Protein AF-A0A0P9CY32-F1 (afdb_monomer_lite)

Foldseek 3Di:
DDDPLCVVVVLKDWDADVVVRDIFIFDPDSHNVVRVVVRVVVVVVVVVVVPDDDDDDDDDDDDPVVVVVVVVVVVVVVVVVVVPDPDDDD

Structure (mmCIF, N/CA/C/O backbone):
data_AF-A0A0P9CY32-F1
#
_entry.id   AF-A0A0P9CY32-F1
#
loop_
_atom_site.group_PDB
_atom_site.id
_atom_site.type_symbol
_atom_site.label_atom_id
_atom_site.label_alt_id
_atom_site.label_comp_id
_atom_site.label_asym_id
_atom_site.label_entity_id
_atom_site.label_seq_id
_atom_site.pdbx_PDB_ins_code
_atom_site.Cartn_x
_atom_site.Cartn_y
_atom_site.Cartn_z
_atom_site.occupancy
_atom_site.B_iso_or_equiv
_atom_site.auth_seq_id
_atom_site.auth_comp_id
_atom_site.auth_asym_id
_atom_site.auth_atom_id
_atom_site.pdbx_PDB_model_num
ATOM 1 N N . PRO A 1 1 ? 3.433 16.759 -34.266 1.00 56.91 1 PRO A N 1
ATOM 2 C CA . PRO A 1 1 ? 3.637 15.775 -33.174 1.00 56.91 1 PRO A CA 1
ATOM 3 C C . PRO A 1 1 ? 3.611 14.326 -33.706 1.00 56.91 1 PRO A C 1
ATOM 5 O O . PRO A 1 1 ? 2.542 13.782 -33.941 1.00 56.91 1 PRO A O 1
ATOM 8 N N . GLY A 1 2 ? 4.791 13.725 -33.924 1.00 56.69 2 GLY A N 1
ATOM 9 C CA . GLY A 1 2 ? 4.946 12.329 -34.375 1.00 56.69 2 GLY A CA 1
ATOM 10 C C . GLY A 1 2 ? 5.731 12.208 -35.684 1.00 56.69 2 GLY A C 1
ATOM 11 O O . GLY A 1 2 ? 5.159 12.321 -36.759 1.00 56.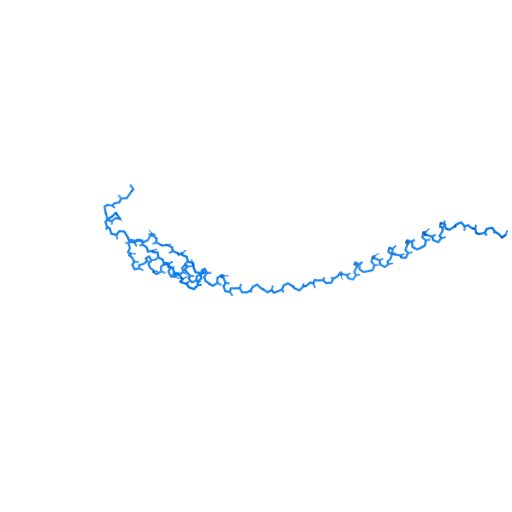69 2 GLY A O 1
ATOM 12 N N . GLY A 1 3 ? 7.052 12.025 -35.595 1.00 75.94 3 GLY A N 1
ATOM 13 C CA . GLY A 1 3 ? 7.923 11.849 -36.763 1.00 75.94 3 GLY A CA 1
ATOM 14 C C . GLY A 1 3 ? 7.924 10.414 -37.300 1.00 75.94 3 GLY A C 1
ATOM 15 O O . GLY A 1 3 ? 7.674 9.471 -36.550 1.00 75.94 3 GLY A O 1
ATOM 16 N N . GLN A 1 4 ? 8.284 10.252 -38.579 1.00 80.88 4 GLN A N 1
ATOM 17 C CA . GLN A 1 4 ? 8.322 8.965 -39.300 1.00 80.88 4 GLN A CA 1
ATOM 18 C C . GLN A 1 4 ? 9.074 7.859 -38.540 1.00 80.88 4 GLN A C 1
ATOM 20 O O . GLN A 1 4 ? 8.668 6.699 -38.542 1.00 80.88 4 GLN A O 1
ATOM 25 N N . HIS A 1 5 ? 10.142 8.231 -37.828 1.00 82.94 5 HIS A N 1
ATOM 26 C CA . HIS A 1 5 ? 10.948 7.308 -37.033 1.00 82.94 5 HIS A CA 1
ATOM 27 C C . HIS A 1 5 ? 10.137 6.585 -35.943 1.00 82.94 5 HIS A C 1
ATOM 29 O O . HIS A 1 5 ? 10.326 5.391 -35.737 1.00 82.94 5 HIS A O 1
ATOM 35 N N . ARG A 1 6 ? 9.191 7.268 -35.280 1.00 81.50 6 ARG A N 1
ATOM 36 C CA . ARG A 1 6 ? 8.369 6.668 -34.215 1.00 81.50 6 ARG A CA 1
ATOM 37 C C . ARG A 1 6 ? 7.418 5.604 -34.764 1.00 81.50 6 ARG A C 1
ATOM 39 O O . ARG A 1 6 ? 7.260 4.572 -34.124 1.00 81.50 6 ARG A O 1
ATOM 46 N N . ASN A 1 7 ? 6.832 5.859 -35.934 1.00 85.00 7 ASN A N 1
ATOM 47 C CA . ASN A 1 7 ? 5.865 4.958 -36.564 1.00 85.00 7 ASN A CA 1
ATOM 48 C C . ASN A 1 7 ? 6.543 3.722 -37.166 1.00 85.00 7 ASN A C 1
ATOM 50 O O . ASN A 1 7 ? 5.950 2.656 -37.189 1.00 85.00 7 ASN A O 1
ATOM 54 N N . LYS A 1 8 ? 7.781 3.859 -37.660 1.00 85.12 8 LYS A N 1
ATOM 55 C CA . LYS A 1 8 ? 8.513 2.752 -38.291 1.00 85.12 8 LYS A CA 1
ATOM 56 C C . LYS A 1 8 ? 9.249 1.860 -37.290 1.00 85.12 8 LYS A C 1
ATOM 58 O O . LYS A 1 8 ? 9.349 0.662 -37.513 1.00 85.12 8 LYS A O 1
ATOM 63 N N . VAL A 1 9 ? 9.834 2.449 -36.244 1.00 87.19 9 VAL A N 1
ATOM 64 C CA . VAL A 1 9 ? 10.764 1.744 -35.339 1.00 87.19 9 VAL A CA 1
ATOM 65 C C . VAL A 1 9 ? 10.089 1.287 -34.047 1.00 87.19 9 VAL A C 1
ATOM 67 O O . VAL A 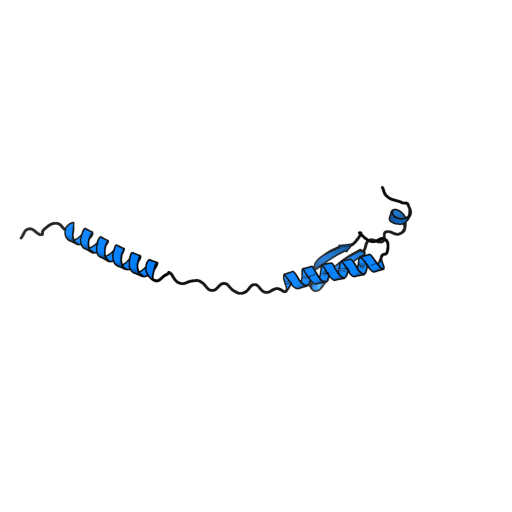1 9 ? 10.628 0.420 -33.371 1.00 87.19 9 VAL A O 1
ATOM 70 N N . GLU A 1 10 ? 8.930 1.862 -33.704 1.00 85.94 10 GLU A N 1
ATOM 71 C CA . GLU A 1 10 ? 8.121 1.489 -32.535 1.00 85.94 10 GLU A CA 1
ATOM 72 C C . GLU A 1 10 ? 8.965 1.166 -31.279 1.00 85.94 10 GLU A C 1
ATOM 74 O O . GLU A 1 10 ? 8.886 0.070 -30.730 1.00 85.94 10 GLU A O 1
ATOM 79 N N . PRO A 1 11 ? 9.795 2.104 -30.775 1.00 89.38 11 PRO A N 1
ATOM 80 C CA . PRO A 1 11 ? 10.801 1.809 -29.744 1.00 89.38 11 PRO A CA 1
ATOM 81 C C . PRO A 1 11 ? 10.216 1.474 -28.357 1.00 89.38 11 PRO A C 1
ATOM 83 O O . PRO A 1 11 ? 10.967 1.317 -27.390 1.00 89.38 11 PRO A O 1
ATOM 86 N N . GLY A 1 12 ? 8.890 1.416 -28.229 1.00 92.94 12 GLY A N 1
ATOM 87 C CA . GLY A 1 12 ? 8.193 1.097 -26.992 1.00 92.94 12 GLY A CA 1
ATOM 88 C C . GLY A 1 12 ? 8.417 -0.351 -26.563 1.00 92.94 12 GLY A C 1
ATOM 89 O O . GLY A 1 12 ? 8.442 -1.264 -27.382 1.00 92.94 12 GLY A O 1
ATOM 90 N N . VAL A 1 13 ? 8.562 -0.571 -25.258 1.00 94.81 13 VAL A N 1
ATOM 91 C CA . VAL A 1 13 ? 8.771 -1.906 -24.682 1.00 94.81 13 VAL A CA 1
ATOM 92 C C . VAL A 1 13 ? 7.653 -2.219 -23.697 1.00 94.81 13 VAL A C 1
ATOM 94 O O . VAL A 1 13 ? 7.281 -1.378 -22.878 1.00 94.81 13 VAL A O 1
ATOM 97 N N . ARG A 1 14 ? 7.137 -3.450 -23.757 1.00 95.19 14 ARG A N 1
ATOM 98 C CA . ARG A 1 14 ? 6.175 -4.005 -22.801 1.00 95.19 14 ARG A CA 1
ATOM 99 C C . ARG A 1 14 ? 6.773 -5.251 -22.159 1.00 95.19 14 ARG A C 1
ATOM 101 O O . ARG A 1 14 ? 7.175 -6.175 -22.859 1.00 95.19 14 ARG A O 1
ATOM 108 N N . VAL A 1 15 ? 6.817 -5.275 -20.832 1.00 94.88 15 VAL A N 1
ATOM 109 C CA . VAL A 1 15 ? 7.363 -6.381 -20.038 1.00 94.88 15 VAL A CA 1
ATOM 110 C C . VAL A 1 15 ? 6.248 -6.977 -19.186 1.00 94.88 1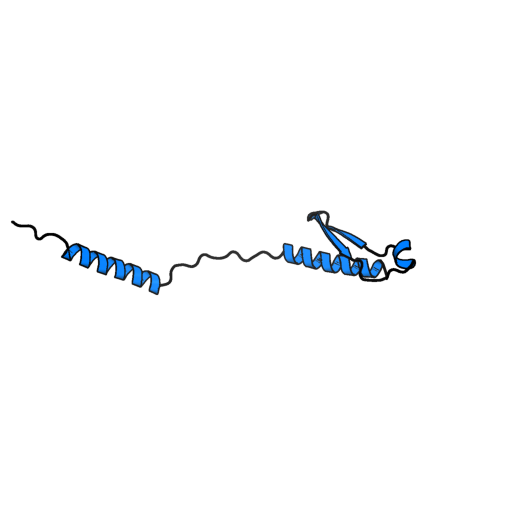5 VAL A C 1
ATOM 112 O O . VAL A 1 15 ? 5.486 -6.250 -18.548 1.00 94.88 15 VAL A O 1
ATOM 115 N N . LEU A 1 16 ? 6.151 -8.307 -19.192 1.00 95.31 16 LEU A N 1
ATOM 116 C CA . LEU A 1 16 ? 5.238 -9.087 -18.361 1.00 95.31 16 LEU A CA 1
ATOM 117 C C . LEU A 1 16 ? 6.052 -9.882 -17.340 1.00 95.31 16 LEU A C 1
ATOM 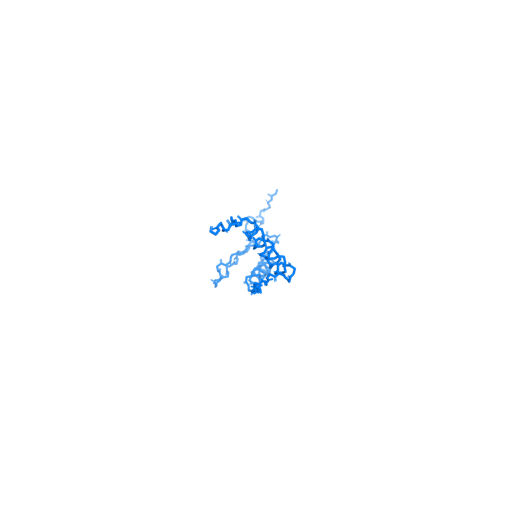119 O O . LEU A 1 16 ? 6.859 -10.734 -17.713 1.00 95.31 16 LEU A O 1
ATOM 123 N N . HIS A 1 17 ? 5.787 -9.663 -16.058 1.00 95.44 17 HIS A N 1
ATOM 124 C CA . HIS A 1 17 ? 6.286 -10.541 -15.010 1.00 95.44 17 HIS A CA 1
ATOM 125 C C . HIS A 1 17 ? 5.354 -11.744 -14.864 1.00 95.44 17 HIS A C 1
ATOM 127 O O . HIS A 1 17 ? 4.286 -11.642 -14.260 1.00 95.44 17 HIS A O 1
ATOM 133 N N . ARG A 1 18 ? 5.757 -12.888 -15.436 1.00 94.56 18 ARG A N 1
ATOM 134 C CA . ARG A 1 18 ? 4.933 -14.111 -15.495 1.00 94.56 18 ARG A CA 1
ATOM 135 C C . ARG A 1 18 ? 4.376 -14.553 -14.130 1.00 94.56 18 ARG A C 1
ATOM 137 O O . ARG A 1 18 ? 3.189 -14.849 -14.087 1.00 94.56 18 ARG A O 1
ATOM 144 N N . PRO A 1 19 ? 5.153 -14.557 -13.026 1.00 92.94 19 PRO A N 1
ATOM 145 C CA . PRO A 1 19 ? 4.647 -15.036 -11.738 1.00 92.94 19 PRO A CA 1
ATOM 146 C C . PRO A 1 19 ? 3.540 -14.172 -11.118 1.00 92.94 19 PRO A C 1
ATOM 148 O O . PRO A 1 19 ? 2.645 -14.708 -10.479 1.00 92.94 19 PRO A O 1
ATOM 151 N N . THR A 1 20 ? 3.594 -12.843 -11.276 1.00 92.00 20 THR A N 1
ATOM 152 C CA . THR A 1 20 ? 2.610 -11.928 -10.651 1.00 92.00 20 THR A CA 1
ATOM 153 C C . THR A 1 20 ? 1.577 -11.381 -11.633 1.00 92.00 20 THR A C 1
ATOM 155 O O . THR A 1 20 ? 0.662 -10.678 -11.219 1.00 92.00 20 THR A O 1
ATOM 158 N N . GLY A 1 21 ? 1.737 -11.634 -12.935 1.00 93.56 21 GLY A N 1
ATOM 159 C CA . GLY A 1 21 ? 0.887 -11.069 -13.985 1.00 93.56 21 GLY A CA 1
ATOM 160 C C . GLY A 1 21 ? 1.058 -9.559 -14.200 1.00 93.56 21 GLY A C 1
ATOM 161 O O . GLY A 1 21 ? 0.320 -8.969 -14.986 1.00 93.56 21 GLY A O 1
ATOM 162 N N . ILE A 1 22 ? 2.017 -8.905 -13.529 1.00 94.50 22 ILE A N 1
ATOM 163 C CA . ILE A 1 22 ? 2.218 -7.456 -13.648 1.00 94.50 22 ILE A CA 1
ATOM 164 C C . ILE A 1 22 ? 2.772 -7.123 -15.031 1.00 94.50 22 ILE A C 1
ATOM 166 O O . ILE A 1 22 ? 3.814 -7.632 -15.447 1.00 94.50 22 ILE A O 1
ATOM 170 N N . VAL A 1 23 ? 2.087 -6.205 -15.708 1.00 95.44 23 VAL A N 1
ATOM 171 C CA . VAL A 1 23 ? 2.502 -5.650 -16.994 1.00 95.44 23 VAL A CA 1
ATOM 172 C C . VAL A 1 23 ? 2.981 -4.216 -16.801 1.00 95.44 23 VAL A C 1
ATOM 174 O O . VAL A 1 23 ? 2.287 -3.388 -16.204 1.00 95.44 23 VAL A O 1
ATOM 177 N N . VAL A 1 24 ? 4.158 -3.913 -17.342 1.00 95.44 24 VAL A N 1
ATOM 178 C CA . VAL A 1 24 ? 4.736 -2.566 -17.386 1.00 95.44 24 VAL A CA 1
ATOM 179 C C . VAL A 1 24 ? 5.057 -2.210 -18.832 1.00 95.44 24 VAL A C 1
ATOM 181 O O . VAL A 1 24 ? 5.521 -3.057 -19.595 1.00 95.44 24 VAL A O 1
ATOM 184 N N . ALA A 1 25 ? 4.809 -0.957 -19.206 1.00 95.00 25 ALA A N 1
ATOM 185 C CA . ALA A 1 25 ? 5.177 -0.411 -20.504 1.00 95.00 25 ALA A CA 1
ATOM 186 C C . ALA A 1 25 ? 6.052 0.839 -20.334 1.00 95.00 25 ALA A C 1
ATOM 188 O O . ALA A 1 25 ? 5.863 1.617 -19.394 1.00 95.00 25 ALA A O 1
ATOM 189 N N . ALA A 1 26 ? 7.000 1.021 -21.250 1.00 95.19 26 ALA A N 1
ATOM 190 C CA . ALA A 1 26 ? 7.866 2.191 -21.327 1.00 95.19 26 ALA A CA 1
ATOM 191 C C . ALA A 1 26 ? 7.990 2.652 -22.785 1.00 95.19 26 ALA A C 1
ATOM 193 O O . ALA A 1 26 ? 8.382 1.879 -23.662 1.00 95.19 26 ALA A O 1
ATOM 194 N N . THR A 1 27 ? 7.631 3.912 -23.039 1.00 92.75 27 THR A N 1
ATOM 195 C CA . THR A 1 27 ? 7.598 4.525 -24.384 1.00 92.75 27 THR A CA 1
ATOM 196 C C . THR A 1 27 ? 8.211 5.928 -24.409 1.00 92.75 27 THR A C 1
ATOM 198 O O . THR A 1 27 ? 7.962 6.700 -25.331 1.00 92.75 27 THR A O 1
ATOM 201 N N . GLU A 1 28 ? 8.939 6.302 -23.361 1.00 90.12 28 GLU A N 1
ATOM 202 C CA . GLU A 1 28 ? 9.373 7.684 -23.120 1.00 90.12 28 GLU A CA 1
ATOM 203 C C . GLU A 1 28 ? 10.658 8.042 -23.855 1.00 90.12 28 GLU A C 1
ATOM 205 O O . GLU A 1 28 ? 10.849 9.188 -24.260 1.00 90.12 28 GLU A O 1
ATOM 210 N N . ARG A 1 29 ? 11.552 7.069 -24.032 1.00 90.69 29 ARG A N 1
ATOM 211 C CA . ARG A 1 29 ? 12.869 7.280 -24.626 1.00 90.69 29 ARG A CA 1
ATOM 212 C C . ARG A 1 29 ? 12.860 6.897 -26.104 1.00 90.69 29 ARG A C 1
ATOM 214 O O . ARG A 1 29 ? 12.031 6.112 -26.566 1.00 90.69 29 ARG A O 1
ATOM 221 N N . ARG A 1 30 ? 13.811 7.459 -26.859 1.00 87.94 30 ARG A N 1
ATOM 222 C CA . ARG A 1 30 ? 13.956 7.203 -28.302 1.00 87.94 30 ARG A CA 1
ATOM 223 C C . ARG A 1 30 ? 14.489 5.802 -28.612 1.00 87.94 30 ARG A C 1
ATOM 225 O O . ARG A 1 30 ? 14.143 5.257 -29.652 1.00 87.94 30 ARG A O 1
ATOM 232 N N . SER A 1 31 ? 15.319 5.229 -27.739 1.00 91.94 31 SER A N 1
ATOM 233 C CA . SER A 1 31 ? 15.918 3.908 -27.940 1.00 91.94 31 SER A CA 1
ATOM 234 C C . SER A 1 31 ? 15.174 2.816 -27.170 1.00 91.94 31 SER A C 1
ATOM 236 O O . SER A 1 31 ? 14.745 3.003 -26.029 1.00 91.94 31 SER A O 1
ATOM 238 N N . GLN A 1 32 ? 15.071 1.638 -27.789 1.00 92.44 32 GLN A N 1
ATOM 239 C CA . GLN A 1 32 ? 14.445 0.462 -27.184 1.00 92.44 32 GLN A CA 1
ATOM 240 C C . GLN A 1 32 ? 15.193 -0.009 -25.928 1.00 92.44 32 GLN A C 1
ATOM 242 O O . GLN A 1 32 ? 14.556 -0.374 -24.944 1.00 92.44 32 GLN A O 1
ATOM 247 N N . ALA A 1 33 ? 16.532 0.019 -25.941 1.00 94.62 33 ALA A N 1
ATOM 248 C CA . ALA A 1 33 ? 17.356 -0.384 -24.798 1.00 94.62 33 ALA A CA 1
ATOM 249 C C . ALA A 1 33 ? 17.052 0.469 -23.558 1.00 94.62 33 ALA A C 1
ATOM 251 O O . ALA A 1 33 ? 16.762 -0.065 -22.492 1.00 94.62 33 ALA A O 1
ATOM 252 N N . ALA A 1 34 ? 16.980 1.789 -23.731 1.00 94.56 34 ALA A N 1
ATOM 253 C CA . ALA A 1 34 ? 16.696 2.693 -22.628 1.00 94.56 34 ALA A CA 1
ATOM 254 C C . ALA A 1 34 ? 15.238 2.572 -22.133 1.00 94.56 34 ALA A C 1
ATOM 256 O O . ALA A 1 34 ? 14.973 2.721 -20.942 1.00 94.56 34 ALA A O 1
ATOM 257 N N . ASN A 1 35 ? 14.282 2.264 -23.020 1.00 95.38 35 ASN A N 1
ATOM 258 C CA . ASN A 1 35 ? 12.915 1.921 -22.606 1.00 95.38 35 ASN A CA 1
ATOM 259 C C . ASN A 1 35 ? 12.858 0.575 -21.866 1.00 95.38 35 ASN A C 1
ATOM 261 O O . ASN A 1 35 ? 12.067 0.421 -20.940 1.00 95.38 35 ASN A O 1
ATOM 265 N N . ARG A 1 36 ? 13.696 -0.397 -22.239 1.00 95.06 36 ARG A N 1
ATOM 266 C CA . ARG A 1 36 ? 13.791 -1.690 -21.554 1.00 95.06 36 ARG A CA 1
ATOM 267 C C . ARG A 1 36 ? 14.309 -1.523 -20.126 1.00 95.06 36 ARG A C 1
ATOM 269 O O . ARG A 1 36 ? 13.698 -2.075 -19.217 1.00 95.06 36 ARG A O 1
ATOM 276 N N . GLU A 1 37 ? 15.368 -0.743 -19.927 1.00 96.00 37 GLU A N 1
ATOM 277 C CA . GLU A 1 37 ? 15.891 -0.397 -18.595 1.00 96.00 37 GLU A CA 1
ATOM 278 C C . GLU A 1 37 ? 14.809 0.257 -17.727 1.00 96.00 37 GLU A C 1
ATOM 280 O O . GLU A 1 37 ? 14.478 -0.259 -16.661 1.00 96.00 37 GLU A O 1
ATOM 285 N N . ALA A 1 38 ? 14.147 1.297 -18.244 1.00 96.44 38 ALA A N 1
ATOM 286 C CA . ALA A 1 38 ? 13.066 1.980 -17.532 1.00 96.44 38 ALA A CA 1
ATOM 287 C C . ALA A 1 38 ? 11.876 1.052 -17.204 1.00 96.44 38 ALA A C 1
ATOM 289 O O . ALA A 1 38 ? 11.246 1.172 -16.152 1.00 96.44 38 ALA A O 1
ATOM 290 N N . ALA A 1 39 ? 11.545 0.107 -18.092 1.00 96.31 39 ALA A N 1
ATOM 291 C CA . ALA A 1 39 ? 10.496 -0.877 -17.836 1.00 96.31 39 ALA A CA 1
ATOM 292 C C . ALA A 1 39 ? 10.875 -1.846 -16.703 1.00 96.31 39 ALA A C 1
ATOM 294 O O . ALA A 1 39 ? 10.007 -2.200 -15.902 1.00 96.31 39 ALA A O 1
ATOM 295 N N . PHE A 1 40 ? 12.144 -2.257 -16.615 1.00 96.00 40 PHE A N 1
ATOM 296 C CA . PHE A 1 40 ? 12.631 -3.115 -15.535 1.00 96.00 40 PHE A CA 1
ATOM 297 C C . PHE A 1 40 ? 12.693 -2.390 -14.191 1.00 96.00 40 PHE A C 1
ATOM 299 O O . PHE A 1 40 ? 12.262 -2.969 -13.196 1.00 96.00 40 PHE A O 1
ATOM 306 N N . GLU A 1 41 ? 13.138 -1.132 -14.157 1.00 95.69 41 GLU A N 1
ATOM 307 C CA . GLU A 1 41 ? 13.131 -0.302 -12.941 1.00 95.69 41 GLU A CA 1
ATOM 308 C C . GLU A 1 41 ? 11.716 -0.196 -12.354 1.00 95.69 41 GLU A C 1
ATOM 310 O O . GLU A 1 41 ? 11.467 -0.574 -11.209 1.00 95.69 41 GLU A O 1
ATOM 315 N N . ARG A 1 42 ? 10.740 0.185 -13.185 1.00 95.31 42 ARG A N 1
ATOM 316 C CA . ARG A 1 42 ? 9.319 0.251 -12.798 1.00 95.31 42 ARG A CA 1
ATOM 317 C C . ARG A 1 42 ? 8.752 -1.086 -12.357 1.00 95.31 42 ARG A C 1
ATOM 319 O O . ARG A 1 42 ? 7.892 -1.147 -11.476 1.00 95.31 42 ARG A O 1
ATOM 326 N N . LEU A 1 43 ? 9.161 -2.165 -13.018 1.00 95.81 43 LEU A N 1
ATOM 327 C CA . LEU A 1 43 ? 8.720 -3.497 -12.642 1.00 95.81 43 LEU A CA 1
ATOM 328 C C . LEU A 1 43 ? 9.265 -3.871 -11.261 1.00 95.81 43 LEU A C 1
ATOM 330 O O . LEU A 1 43 ? 8.500 -4.364 -10.434 1.00 95.81 43 LEU A O 1
ATOM 334 N N . ALA A 1 44 ? 10.540 -3.587 -10.995 1.00 95.00 44 ALA A N 1
ATOM 335 C CA . ALA A 1 44 ? 11.166 -3.812 -9.700 1.00 95.00 44 ALA A CA 1
ATOM 336 C C . ALA A 1 44 ? 10.470 -3.009 -8.592 1.00 95.00 44 ALA A C 1
ATOM 338 O O . ALA A 1 44 ? 10.132 -3.577 -7.557 1.00 95.00 44 ALA A O 1
ATOM 339 N N . GLU A 1 45 ? 10.156 -1.731 -8.821 1.00 95.06 45 GLU A N 1
ATOM 340 C CA . GLU A 1 45 ? 9.396 -0.904 -7.873 1.00 95.06 45 GLU A CA 1
ATOM 341 C C . GLU A 1 45 ? 8.029 -1.511 -7.530 1.00 95.06 45 GLU A C 1
ATOM 343 O O . GLU A 1 45 ? 7.671 -1.630 -6.356 1.00 95.06 45 GLU A O 1
ATOM 348 N N . ARG A 1 46 ? 7.271 -1.952 -8.544 1.00 93.88 46 ARG A N 1
ATOM 349 C CA . ARG A 1 46 ? 5.960 -2.589 -8.340 1.00 93.88 46 ARG A CA 1
ATOM 350 C C . ARG A 1 46 ? 6.068 -3.907 -7.581 1.00 93.88 46 ARG A C 1
ATOM 352 O O . ARG A 1 46 ? 5.246 -4.169 -6.705 1.00 93.88 46 ARG A O 1
ATOM 359 N N . LEU A 1 47 ? 7.064 -4.731 -7.904 1.00 93.69 47 LEU A N 1
ATOM 360 C CA . LEU A 1 47 ? 7.310 -5.993 -7.202 1.00 93.69 47 LEU A CA 1
ATOM 361 C C . LEU A 1 47 ? 7.724 -5.749 -5.751 1.00 93.69 47 LEU A C 1
ATOM 363 O O . LEU A 1 47 ? 7.214 -6.412 -4.852 1.00 93.69 47 LEU A O 1
ATOM 367 N N . ASN A 1 48 ? 8.579 -4.757 -5.510 1.00 93.94 48 ASN A N 1
ATOM 368 C CA . ASN A 1 48 ? 8.981 -4.362 -4.167 1.00 93.94 48 ASN A CA 1
ATOM 369 C C . ASN A 1 48 ? 7.775 -3.898 -3.351 1.00 93.94 48 ASN A C 1
ATOM 371 O O . ASN A 1 48 ? 7.561 -4.408 -2.256 1.00 93.94 48 ASN A O 1
ATOM 375 N N . ALA A 1 49 ? 6.934 -3.020 -3.902 1.00 90.69 49 ALA A N 1
ATOM 376 C CA . ALA A 1 49 ? 5.714 -2.566 -3.238 1.00 90.69 49 ALA A CA 1
ATOM 377 C C . ALA A 1 49 ? 4.766 -3.725 -2.879 1.00 90.69 49 ALA A C 1
ATOM 379 O O . ALA A 1 49 ? 4.148 -3.706 -1.815 1.00 90.69 49 ALA A O 1
ATOM 380 N N . LEU A 1 50 ? 4.679 -4.749 -3.733 1.00 89.75 50 LEU A N 1
ATOM 381 C CA . LEU A 1 50 ? 3.861 -5.939 -3.489 1.00 89.75 50 LEU A CA 1
ATOM 382 C C . LEU A 1 50 ? 4.468 -6.865 -2.419 1.00 89.75 50 LEU A C 1
ATOM 384 O O . LEU A 1 50 ? 3.740 -7.474 -1.638 1.00 89.75 50 LEU A O 1
ATOM 388 N N . ASN A 1 51 ? 5.799 -6.939 -2.357 1.00 89.69 51 ASN A N 1
ATOM 389 C CA . ASN A 1 51 ? 6.538 -7.738 -1.379 1.00 89.69 51 ASN A CA 1
ATOM 390 C C . ASN A 1 51 ? 6.590 -7.098 0.018 1.00 89.69 51 ASN A C 1
ATOM 392 O O . ASN A 1 51 ? 6.909 -7.784 0.995 1.00 89.69 51 ASN A O 1
ATOM 396 N N . VAL A 1 52 ? 6.263 -5.807 0.151 1.00 90.56 52 VAL A N 1
ATOM 397 C CA . VAL A 1 52 ? 6.192 -5.133 1.453 1.00 90.56 52 VAL A CA 1
ATOM 398 C C . VAL A 1 52 ? 5.057 -5.734 2.284 1.00 90.56 52 VAL A C 1
ATOM 400 O O . VAL A 1 52 ? 3.870 -5.453 2.104 1.00 90.56 52 VAL A O 1
ATOM 403 N N . ARG A 1 53 ? 5.434 -6.552 3.270 1.00 85.81 53 ARG A N 1
ATOM 404 C CA . ARG A 1 53 ? 4.497 -7.096 4.255 1.00 85.81 53 ARG A CA 1
ATOM 405 C C . ARG A 1 53 ? 4.076 -5.999 5.223 1.00 85.81 53 ARG A C 1
ATOM 407 O O . ARG A 1 53 ? 4.892 -5.451 5.962 1.00 85.81 53 ARG A O 1
ATOM 414 N N . ARG A 1 54 ? 2.775 -5.711 5.274 1.00 86.81 54 ARG A N 1
ATOM 415 C CA . ARG A 1 54 ? 2.217 -4.809 6.288 1.00 86.81 54 ARG A CA 1
ATOM 416 C C . ARG A 1 54 ? 2.382 -5.436 7.670 1.00 86.81 54 ARG A C 1
ATOM 418 O O . ARG A 1 54 ? 1.972 -6.574 7.896 1.00 86.81 54 ARG A O 1
ATOM 425 N N . LYS A 1 55 ? 2.952 -4.683 8.613 1.00 89.19 55 LYS A N 1
ATOM 426 C CA . LYS A 1 55 ? 3.030 -5.105 10.015 1.00 89.19 55 LYS A CA 1
ATOM 427 C C . LYS A 1 55 ? 1.614 -5.316 10.553 1.00 89.19 55 LYS A C 1
ATOM 429 O O . LYS A 1 55 ? 0.780 -4.415 10.468 1.00 89.19 55 LYS A O 1
ATOM 434 N N . ALA A 1 56 ? 1.355 -6.491 11.124 1.00 90.44 56 ALA A N 1
ATOM 435 C CA . ALA A 1 56 ? 0.063 -6.792 11.726 1.00 90.44 56 ALA A CA 1
ATOM 436 C C . ALA A 1 56 ? -0.267 -5.766 12.822 1.00 90.44 56 ALA A C 1
ATOM 438 O O . ALA A 1 56 ? 0.534 -5.519 13.732 1.00 90.44 56 ALA A O 1
ATOM 439 N N . ARG A 1 57 ? -1.458 -5.165 12.741 1.00 92.50 57 ARG A N 1
ATOM 440 C CA . ARG A 1 57 ? -1.945 -4.253 13.775 1.00 92.50 57 ARG A CA 1
ATOM 441 C C . ARG A 1 57 ? -2.282 -5.067 15.019 1.00 92.50 57 ARG A C 1
ATOM 443 O O . ARG A 1 57 ? -3.128 -5.953 14.976 1.00 92.50 57 ARG A O 1
ATOM 450 N N . ARG A 1 58 ? -1.651 -4.737 16.145 1.00 93.31 58 ARG A N 1
ATOM 451 C CA . ARG A 1 58 ? -2.047 -5.274 17.451 1.00 93.31 58 ARG A CA 1
ATOM 452 C C . ARG A 1 58 ? -3.230 -4.464 17.969 1.00 93.31 58 ARG A C 1
ATOM 454 O O . ARG A 1 58 ? -3.170 -3.234 17.982 1.00 93.31 58 ARG A O 1
ATOM 461 N N . ALA A 1 59 ? -4.303 -5.145 18.363 1.00 93.00 59 ALA A N 1
ATOM 462 C CA . ALA A 1 59 ? -5.455 -4.486 18.963 1.00 93.00 59 ALA A CA 1
ATOM 463 C C . ALA A 1 59 ? -5.030 -3.760 20.248 1.00 93.00 59 ALA A C 1
ATOM 465 O O . ALA A 1 59 ? -4.320 -4.319 21.089 1.00 93.00 59 ALA A O 1
ATOM 466 N N . THR A 1 60 ? -5.448 -2.505 20.391 1.00 94.12 60 THR A N 1
ATOM 467 C CA . THR A 1 60 ? -5.203 -1.734 21.607 1.00 94.12 60 THR A CA 1
ATOM 468 C C . THR A 1 60 ? -6.227 -2.111 22.672 1.00 94.12 60 THR A C 1
ATOM 470 O O . THR A 1 60 ? -7.392 -2.384 22.384 1.00 94.12 60 THR A O 1
ATOM 473 N N . ARG A 1 61 ? -5.792 -2.137 23.933 1.00 93.88 61 ARG A N 1
ATOM 474 C CA . ARG A 1 61 ? -6.694 -2.298 25.079 1.00 93.88 61 ARG A CA 1
ATOM 475 C C . ARG A 1 61 ? -7.338 -0.942 25.417 1.00 93.88 61 ARG A C 1
ATOM 477 O O . ARG A 1 61 ? -6.715 0.090 25.157 1.00 93.88 61 ARG A O 1
ATOM 484 N N . PRO A 1 62 ? -8.541 -0.909 26.024 1.00 94.69 62 PRO A N 1
ATOM 485 C CA . PRO A 1 62 ? -9.115 0.328 26.547 1.00 94.69 62 PRO A CA 1
ATOM 486 C C . PRO A 1 62 ? -8.158 1.028 27.517 1.00 94.69 6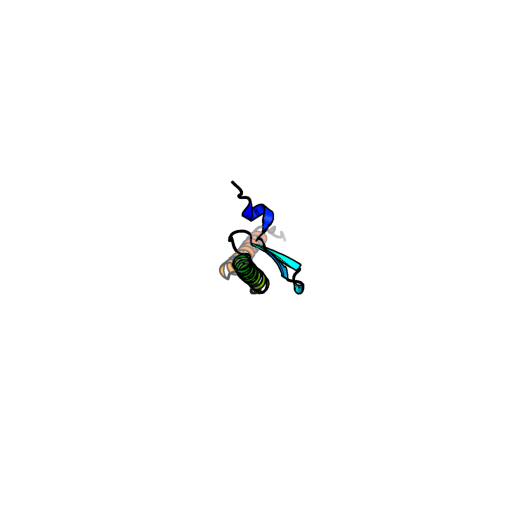2 PRO A C 1
ATOM 488 O O . PRO A 1 62 ? -7.473 0.371 28.305 1.00 94.69 62 PRO A O 1
ATOM 491 N N . THR A 1 63 ? -8.141 2.359 27.485 1.00 96.50 63 THR A N 1
ATOM 492 C CA . THR A 1 63 ? -7.281 3.162 28.362 1.00 96.50 63 THR A CA 1
ATOM 493 C C . THR A 1 63 ? -7.682 3.011 29.832 1.00 96.50 63 THR A C 1
ATOM 495 O O . THR A 1 63 ? -8.842 2.729 30.147 1.00 96.50 63 THR A O 1
ATOM 498 N N . ASN A 1 64 ? -6.741 3.238 30.758 1.00 96.12 64 ASN A N 1
ATOM 499 C CA . ASN A 1 64 ? -7.030 3.174 32.195 1.00 96.12 64 ASN A CA 1
ATOM 500 C C . ASN A 1 64 ? -8.146 4.162 32.588 1.00 96.12 64 ASN A C 1
ATOM 502 O O . ASN A 1 64 ? -9.127 3.777 33.218 1.00 96.12 64 ASN A O 1
ATOM 506 N N . ALA A 1 65 ? -8.085 5.395 32.075 1.00 96.75 65 ALA A N 1
ATOM 507 C CA . ALA A 1 65 ? -9.139 6.393 32.258 1.00 96.75 65 ALA A CA 1
ATOM 508 C C . ALA A 1 65 ? -10.518 5.913 31.762 1.00 96.75 65 ALA A C 1
ATOM 510 O O . ALA A 1 65 ? -11.541 6.182 32.389 1.00 96.75 65 ALA A O 1
ATOM 511 N N . SER A 1 66 ? -10.582 5.167 30.651 1.00 96.44 66 SER A N 1
ATOM 512 C CA . SER A 1 66 ? -11.841 4.564 30.192 1.00 96.44 66 SER A CA 1
ATOM 513 C C . SER A 1 66 ? -12.352 3.485 31.150 1.00 96.44 66 SER A C 1
ATOM 515 O O . SER A 1 66 ? -13.560 3.414 31.386 1.00 96.44 66 SER A O 1
ATOM 517 N N . ARG A 1 67 ? -11.460 2.659 31.711 1.00 96.88 67 ARG A N 1
ATOM 518 C CA . ARG A 1 67 ? -11.826 1.627 32.692 1.00 96.88 67 ARG A CA 1
ATOM 519 C C . ARG A 1 67 ? -12.353 2.248 33.985 1.00 96.88 67 ARG A C 1
ATOM 521 O O . ARG A 1 67 ? -13.389 1.802 34.473 1.00 96.88 67 ARG A O 1
ATOM 528 N N . LEU A 1 68 ? -11.682 3.286 34.486 1.00 97.38 68 LEU A N 1
ATOM 529 C CA . LEU A 1 68 ? -12.080 4.018 35.691 1.00 97.38 68 LEU A CA 1
ATOM 530 C C . LEU A 1 68 ? -13.453 4.673 35.520 1.00 97.38 68 LEU A C 1
ATOM 532 O O . LEU A 1 68 ? -14.351 4.381 36.304 1.00 97.38 68 LEU A O 1
ATOM 536 N N . ARG A 1 69 ? -13.670 5.428 34.433 1.00 97.50 69 ARG A N 1
ATOM 537 C CA . ARG A 1 69 ? -14.978 6.044 34.134 1.00 97.50 69 ARG A CA 1
ATOM 538 C C . ARG A 1 69 ? -16.109 5.020 34.056 1.00 97.50 69 ARG A C 1
ATOM 540 O O . ARG A 1 69 ? -17.200 5.259 34.560 1.00 97.50 69 ARG A O 1
ATOM 547 N N . ARG A 1 70 ? -15.859 3.848 33.457 1.00 96.50 70 ARG A N 1
ATOM 548 C CA . ARG A 1 70 ? -16.854 2.764 33.399 1.00 96.50 70 ARG A CA 1
ATOM 549 C C . ARG A 1 70 ? -17.189 2.224 34.791 1.00 96.50 70 ARG A C 1
ATOM 551 O O . ARG A 1 70 ? -18.358 1.972 35.075 1.00 96.50 70 ARG A O 1
ATOM 558 N N . ALA A 1 71 ? -16.180 2.016 35.636 1.00 96.88 71 ALA A N 1
ATOM 559 C CA . ALA A 1 71 ? -16.381 1.540 37.001 1.00 96.88 71 ALA A CA 1
ATOM 560 C C . ALA A 1 71 ? -17.147 2.567 37.847 1.00 96.88 71 ALA A C 1
ATOM 562 O O . ALA A 1 71 ? -18.083 2.204 38.557 1.00 96.88 71 ALA A O 1
ATOM 563 N N . GLU A 1 72 ? -16.798 3.844 37.718 1.00 97.25 72 GLU A N 1
ATOM 564 C CA . GLU A 1 72 ? -17.460 4.945 38.410 1.00 97.25 72 GLU A CA 1
ATOM 565 C C . GLU A 1 72 ? -18.919 5.103 37.969 1.00 97.25 72 GLU A C 1
ATOM 567 O O . GLU A 1 72 ? -19.816 5.075 38.809 1.00 97.25 72 GLU A O 1
ATOM 572 N N . ALA A 1 73 ? -19.186 5.128 36.660 1.00 97.19 73 ALA A N 1
ATOM 573 C CA . ALA A 1 73 ? -20.547 5.178 36.129 1.00 97.19 73 ALA A CA 1
ATOM 574 C C . ALA A 1 73 ? -21.400 3.987 36.607 1.00 97.19 73 ALA A C 1
ATOM 576 O O . ALA A 1 73 ? -22.588 4.138 36.903 1.00 97.19 73 ALA A O 1
ATOM 577 N N . LYS A 1 74 ? -20.800 2.791 36.734 1.00 97.31 74 LYS A N 1
ATOM 578 C CA . LYS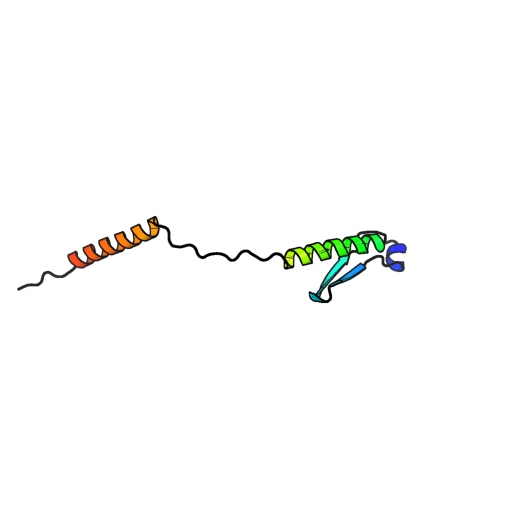 A 1 74 ? -21.475 1.612 37.300 1.00 97.31 74 LYS A CA 1
ATOM 579 C C . LYS A 1 74 ? -21.848 1.827 38.770 1.00 97.31 74 LYS A C 1
ATOM 581 O O . LYS A 1 74 ? -22.959 1.463 39.153 1.00 97.31 74 LYS A O 1
ATOM 586 N N . ARG A 1 75 ? -20.954 2.417 39.572 1.00 97.00 75 ARG A N 1
ATOM 587 C CA . ARG A 1 75 ? -21.212 2.749 40.985 1.00 97.00 75 ARG A CA 1
ATOM 588 C C . ARG A 1 75 ? -22.322 3.787 41.115 1.00 97.00 75 ARG A C 1
ATOM 590 O O . ARG A 1 75 ? -23.313 3.508 41.776 1.00 97.00 75 ARG A O 1
ATOM 597 N N . GLN A 1 76 ? -22.216 4.907 40.401 1.00 96.19 76 GLN A N 1
ATOM 598 C CA . GLN A 1 76 ? -23.227 5.970 40.411 1.00 96.19 76 GLN A CA 1
ATOM 599 C C . GLN A 1 76 ? -24.615 5.425 40.048 1.00 96.19 76 GLN A C 1
ATOM 601 O O . GLN A 1 76 ? -25.598 5.679 40.742 1.00 96.19 76 GLN A O 1
ATOM 606 N N . ARG A 1 77 ? -24.705 4.589 39.004 1.00 96.31 77 ARG A N 1
ATOM 607 C CA . ARG A 1 77 ? -25.975 3.970 38.601 1.00 96.31 77 ARG A CA 1
ATOM 608 C C . ARG A 1 77 ? -26.532 3.012 39.655 1.00 96.31 77 ARG A C 1
ATOM 610 O O . ARG A 1 77 ? -27.751 2.919 39.784 1.00 96.31 77 ARG A O 1
ATOM 617 N N . ALA A 1 78 ? -25.678 2.290 40.379 1.00 95.94 78 ALA A N 1
ATOM 618 C CA . ALA A 1 78 ? -26.110 1.431 41.479 1.00 95.94 78 ALA A CA 1
ATOM 619 C C . ALA A 1 78 ? -26.697 2.259 42.633 1.00 95.94 78 ALA A C 1
ATOM 621 O O . ALA A 1 78 ? -27.800 1.950 43.078 1.00 95.94 78 ALA A O 1
ATOM 622 N N . THR A 1 79 ? -26.034 3.354 43.022 1.00 96.19 79 THR A N 1
ATOM 623 C CA . THR A 1 79 ? -26.534 4.300 44.033 1.00 96.19 79 THR A CA 1
ATOM 624 C C . THR A 1 79 ? -27.890 4.879 43.630 1.00 96.19 79 THR A C 1
ATOM 626 O O . THR A 1 79 ? -28.847 4.808 44.395 1.00 96.19 79 THR A O 1
ATOM 629 N N . VAL A 1 80 ? -28.025 5.355 42.387 1.00 95.94 80 VAL A N 1
ATOM 630 C CA . VAL A 1 80 ? -29.305 5.867 41.865 1.00 95.94 80 VAL A CA 1
ATOM 631 C C . VAL A 1 80 ? -30.407 4.805 41.935 1.00 95.94 80 VAL A C 1
ATOM 633 O O . VAL A 1 80 ? -31.537 5.118 42.292 1.00 95.94 80 VAL A O 1
ATOM 636 N N . LYS A 1 81 ? -30.106 3.543 41.606 1.00 94.50 81 LYS A N 1
ATOM 637 C CA . LYS A 1 81 ? -31.088 2.450 41.687 1.00 94.50 81 LYS A CA 1
ATOM 638 C C . LYS A 1 81 ? -31.492 2.127 43.120 1.00 94.50 81 LYS A C 1
ATOM 640 O O . LYS A 1 81 ? -32.658 1.824 43.335 1.00 94.50 81 LYS A O 1
ATOM 645 N N . GLN A 1 82 ? -30.554 2.159 44.063 1.00 92.50 82 GLN A N 1
ATOM 646 C CA . GLN A 1 82 ? -30.836 1.918 45.475 1.00 92.50 82 GLN A CA 1
ATOM 647 C C . GLN A 1 82 ? -31.773 2.991 46.028 1.00 92.50 82 GLN A C 1
ATOM 649 O O . GLN A 1 82 ? -32.786 2.648 46.624 1.00 92.50 82 GLN A O 1
ATOM 654 N N . ASN A 1 83 ? -31.494 4.259 45.726 1.00 91.81 83 ASN A N 1
ATOM 655 C CA . ASN A 1 83 ? -32.302 5.391 46.183 1.00 91.81 83 ASN A CA 1
ATOM 656 C C . ASN A 1 83 ? -33.701 5.431 45.548 1.00 91.81 83 ASN A C 1
ATOM 658 O O . ASN A 1 83 ? -34.596 6.073 46.078 1.00 91.81 83 ASN A O 1
ATOM 662 N N . ARG A 1 84 ? -33.897 4.761 44.405 1.00 90.31 84 ARG A N 1
ATOM 663 C CA . ARG A 1 84 ? -35.204 4.619 43.741 1.00 90.31 84 ARG A CA 1
ATOM 664 C C . ARG A 1 84 ? -36.006 3.409 44.215 1.00 90.31 84 ARG A C 1
ATOM 666 O O . ARG A 1 84 ? -37.107 3.204 43.712 1.00 90.31 84 ARG A O 1
ATOM 673 N N . ARG A 1 85 ? -35.458 2.555 45.086 1.00 87.06 85 ARG A N 1
ATOM 674 C CA . ARG A 1 85 ? -36.231 1.423 45.604 1.00 87.06 85 ARG A CA 1
ATOM 675 C C . ARG A 1 85 ? -37.360 1.971 46.479 1.00 87.06 85 ARG A C 1
ATOM 677 O O . ARG A 1 85 ? -37.078 2.835 47.306 1.00 87.06 85 ARG A O 1
ATOM 684 N N . PRO A 1 86 ? -38.602 1.490 46.304 1.00 84.38 86 PRO A N 1
ATOM 685 C CA . PRO A 1 86 ? -39.671 1.835 47.225 1.00 84.38 86 PRO A CA 1
ATOM 686 C C . PRO A 1 86 ? -39.268 1.384 48.631 1.00 84.38 86 PRO A C 1
ATOM 688 O O . PRO A 1 86 ? -38.653 0.321 48.792 1.00 84.38 86 PRO A O 1
ATOM 691 N N . VAL A 1 87 ? -39.569 2.216 49.628 1.00 81.69 87 VAL A N 1
ATOM 692 C CA . VAL A 1 87 ? -39.444 1.826 51.033 1.00 81.69 87 VAL A CA 1
ATOM 693 C C . VAL A 1 87 ? -40.394 0.648 51.231 1.00 81.69 87 VAL A C 1
ATOM 695 O O . VAL A 1 87 ? -41.526 0.684 50.757 1.00 81.69 87 VAL A O 1
ATOM 698 N N . ARG A 1 88 ? -39.893 -0.451 51.800 1.00 77.56 88 ARG A N 1
ATOM 699 C CA . ARG A 1 88 ? -40.757 -1.578 52.149 1.00 77.56 88 ARG A CA 1
ATOM 700 C C . ARG A 1 88 ? -41.552 -1.143 53.370 1.00 77.56 88 ARG A C 1
ATOM 702 O O . ARG A 1 88 ? -40.942 -0.936 54.414 1.00 77.56 88 ARG A O 1
ATOM 709 N N . ASP A 1 89 ? -42.853 -0.966 53.195 1.00 71.50 89 ASP A N 1
ATOM 710 C CA . ASP A 1 89 ? -43.782 -0.835 54.310 1.00 71.50 89 ASP A CA 1
ATOM 711 C C . ASP A 1 89 ? -43.809 -2.186 55.045 1.00 71.50 89 ASP A C 1
ATOM 713 O O . ASP A 1 89 ? -43.892 -3.234 54.391 1.00 71.50 89 ASP A O 1
ATOM 717 N N . GLU A 1 90 ? -43.607 -2.157 56.367 1.00 54.44 90 GLU A N 1
ATOM 718 C CA . GLU A 1 90 ? -43.736 -3.337 57.237 1.00 54.44 90 GLU A CA 1
ATOM 719 C C . GLU A 1 90 ? -45.189 -3.813 57.334 1.00 54.44 90 GLU A C 1
ATOM 721 O O . GLU A 1 90 ? -46.097 -2.949 57.371 1.00 54.44 90 GLU A O 1
#

Sequence (90 aa):
PGGQHRNKVEPGVRVLHRPTGIVVAATERRSQAANREAAFERLAERLNALNVRRKARRATRPTNASRLRRAEAKRQRATVKQNRRPVRDE

InterPro domains:
  IPR000352 Peptide chain release factor class I [PF00472] (1-89)
  IPR045853 Peptide chain release factor class I superfamily [SSF75620] (1-65)
  IPR050057 Prokaryotic/Mitochondrial Release Factor [PTHR43804] (1-68)

pLDDT: mean 91.04, std 8.29, range [54.44, 97.5]

Secondary structure (DSSP, 8-state):
---HHHHHH---EEEEETTTTEEEEE-SSSSHHHHHHHHHHHHHHHHHHHH-PPPPPPPPPPPHHHHHHHHHHHHHHHHHHHHTSPP---

Radius of gyration: 34.14 Å; chains: 1; bounding box: 61×31×96 Å

Organism: NCBI:txid186479